Protein AF-A0A496UAB7-F1 (afdb_monomer)

Foldseek 3Di:
DVVVVVLVVVDDVVCVVVPVPVVFVVSQVVVQVVCVVVVDHDPGDHDDDDPDDPVVVVVVVVVVVVVVVVVVVVVVVVVVVVVVVVVVVVVVVCVVPVVVVVVVVVVVVVVVVVVDVDDDDDDPPPDPVVVVVVVVVVPPPPPDPDDDDDDDDDDDD

Structure (mmCIF, N/CA/C/O backbone):
data_AF-A0A496UAB7-F1
#
_entry.id   AF-A0A496UAB7-F1
#
loop_
_atom_site.group_PDB
_atom_site.id
_atom_site.type_symbol
_atom_site.label_atom_id
_atom_site.label_alt_id
_atom_site.label_comp_id
_atom_site.label_asym_id
_atom_site.label_entity_id
_atom_site.label_seq_id
_atom_site.pdbx_PDB_ins_code
_atom_site.Cartn_x
_atom_site.Cartn_y
_atom_site.Cartn_z
_atom_site.occupancy
_atom_site.B_iso_or_equiv
_atom_site.auth_seq_id
_atom_site.auth_comp_id
_atom_site.auth_asym_id
_atom_site.auth_atom_id
_atom_site.pdbx_PDB_model_num
ATOM 1 N N . MET A 1 1 ? 20.797 3.453 -34.284 1.00 51.41 1 MET A N 1
ATOM 2 C CA . MET A 1 1 ? 21.236 3.375 -32.862 1.00 51.41 1 MET A CA 1
ATOM 3 C C . MET A 1 1 ? 20.692 4.519 -31.996 1.00 51.41 1 MET A C 1
ATOM 5 O O . MET A 1 1 ? 20.552 4.342 -30.792 1.00 51.41 1 MET A O 1
ATOM 9 N N . GLU A 1 2 ? 20.340 5.667 -32.579 1.00 57.03 2 GLU A N 1
ATOM 10 C CA . GLU A 1 2 ? 19.851 6.858 -31.863 1.00 57.03 2 GLU A CA 1
ATOM 11 C C . GLU A 1 2 ? 18.460 6.672 -31.219 1.00 57.03 2 GLU A C 1
ATOM 13 O O . GLU A 1 2 ? 18.217 7.161 -30.115 1.00 57.03 2 GLU A O 1
ATOM 18 N N . ALA A 1 3 ? 17.591 5.854 -31.829 1.00 61.62 3 ALA A N 1
ATOM 19 C CA . ALA A 1 3 ? 16.266 5.513 -31.300 1.00 61.62 3 ALA A CA 1
ATOM 20 C C . ALA A 1 3 ? 16.308 4.778 -29.943 1.00 61.62 3 ALA A C 1
ATOM 22 O O . ALA A 1 3 ? 15.541 5.105 -29.038 1.00 61.62 3 ALA A O 1
ATOM 23 N N . LEU A 1 4 ? 17.242 3.833 -29.758 1.00 62.88 4 LEU A N 1
ATOM 24 C CA . LEU A 1 4 ? 17.396 3.087 -28.500 1.00 62.88 4 LEU A CA 1
ATOM 25 C C . LEU A 1 4 ? 17.872 4.007 -27.364 1.00 62.88 4 LEU A C 1
ATOM 27 O O . LEU A 1 4 ? 17.320 3.983 -26.266 1.00 62.88 4 LEU A O 1
ATOM 31 N N . LYS A 1 5 ? 18.855 4.869 -27.653 1.00 66.62 5 LYS A N 1
ATOM 32 C CA . LYS A 1 5 ? 19.400 5.841 -26.693 1.00 66.62 5 LYS A CA 1
ATOM 33 C C . LYS A 1 5 ? 18.358 6.893 -26.284 1.00 66.62 5 LYS A C 1
ATOM 35 O O . LYS A 1 5 ? 18.260 7.224 -25.106 1.00 66.62 5 LYS A O 1
ATOM 40 N N . SER A 1 6 ? 17.556 7.379 -27.234 1.00 64.50 6 SER A N 1
ATOM 41 C CA . SER A 1 6 ? 16.489 8.364 -26.994 1.00 64.50 6 SER A CA 1
ATOM 42 C C . SER A 1 6 ? 15.356 7.816 -26.112 1.00 64.50 6 SER A C 1
ATOM 44 O O . SER A 1 6 ? 14.859 8.517 -25.231 1.00 64.50 6 SER A O 1
ATOM 46 N N . ILE A 1 7 ? 14.976 6.546 -26.288 1.00 64.62 7 ILE A N 1
ATOM 47 C CA . ILE A 1 7 ? 13.915 5.904 -25.491 1.00 64.62 7 ILE A CA 1
ATOM 48 C C . ILE A 1 7 ? 14.385 5.577 -24.072 1.00 64.62 7 ILE A C 1
ATOM 50 O O . ILE A 1 7 ? 13.636 5.814 -23.127 1.00 64.62 7 ILE A O 1
ATOM 54 N N . ILE A 1 8 ? 15.616 5.082 -23.908 1.00 64.88 8 ILE A N 1
ATOM 55 C CA . ILE A 1 8 ? 16.181 4.789 -22.580 1.00 64.88 8 ILE A CA 1
ATOM 56 C C . ILE A 1 8 ? 16.352 6.077 -21.761 1.00 64.88 8 ILE A C 1
ATOM 58 O O . ILE A 1 8 ? 16.127 6.060 -20.560 1.00 64.88 8 ILE A O 1
ATOM 62 N N . GLY A 1 9 ? 16.676 7.208 -22.398 1.00 61.62 9 GLY A N 1
ATOM 63 C CA . GLY A 1 9 ? 16.771 8.503 -21.713 1.00 61.62 9 GLY A CA 1
ATOM 64 C C . GLY A 1 9 ? 15.426 9.152 -21.356 1.00 61.62 9 GLY A C 1
ATOM 65 O O . GLY A 1 9 ? 15.399 10.055 -20.527 1.00 61.62 9 GLY A O 1
ATOM 66 N N . ARG A 1 10 ? 14.315 8.726 -21.977 1.00 61.94 10 ARG A N 1
ATOM 67 C CA . ARG A 1 10 ? 12.964 9.263 -21.711 1.00 61.94 10 ARG A CA 1
ATOM 68 C C . ARG A 1 10 ? 12.172 8.472 -20.676 1.00 61.94 10 ARG A C 1
ATOM 70 O O . ARG A 1 10 ? 11.177 8.990 -20.179 1.00 61.94 10 ARG A O 1
ATOM 77 N N . ASN A 1 11 ? 12.550 7.226 -20.409 1.00 62.56 11 ASN A N 1
ATOM 78 C CA . ASN A 1 11 ? 11.830 6.349 -19.495 1.00 62.56 11 ASN A CA 1
ATOM 79 C C . ASN A 1 11 ? 12.650 6.172 -18.218 1.00 62.56 11 ASN A C 1
ATOM 81 O O . ASN A 1 11 ? 13.834 5.847 -18.293 1.00 62.56 11 ASN A O 1
ATOM 85 N N . ASP A 1 12 ? 12.024 6.350 -17.055 1.00 63.91 12 ASP A N 1
ATOM 86 C CA . ASP A 1 12 ? 12.664 6.004 -15.787 1.00 63.91 12 ASP A CA 1
ATOM 87 C C . ASP A 1 12 ? 13.097 4.525 -15.808 1.00 63.91 12 ASP A C 1
ATOM 89 O O . ASP A 1 12 ? 12.444 3.660 -16.396 1.00 63.91 12 ASP A O 1
ATOM 93 N N . LEU A 1 13 ? 14.202 4.191 -15.143 1.00 67.62 13 LEU A N 1
ATOM 94 C CA . LEU A 1 13 ? 14.726 2.817 -15.121 1.00 67.62 13 LEU A CA 1
ATOM 95 C C . LEU A 1 13 ? 13.741 1.811 -14.486 1.00 67.62 13 LEU A C 1
ATOM 97 O O . LEU A 1 13 ? 13.738 0.624 -14.806 1.00 67.62 13 LEU A O 1
ATOM 101 N N . ARG A 1 14 ? 12.856 2.290 -13.605 1.00 68.25 14 ARG A N 1
ATOM 102 C CA . ARG A 1 14 ? 11.822 1.489 -12.930 1.00 68.25 14 ARG A CA 1
ATOM 103 C C . ARG A 1 14 ? 10.860 0.784 -13.903 1.00 68.25 14 ARG A C 1
ATOM 105 O O . ARG A 1 14 ? 10.721 -0.436 -13.790 1.00 68.25 14 ARG A O 1
ATOM 112 N N . PRO A 1 15 ? 10.208 1.481 -14.854 1.00 67.25 15 PRO A N 1
ATOM 113 C CA . PRO A 1 15 ? 9.380 0.830 -15.869 1.00 67.25 15 PRO A CA 1
ATOM 114 C C . PRO A 1 15 ? 10.171 -0.064 -16.834 1.00 67.25 15 PRO A C 1
ATOM 116 O O . PRO A 1 15 ? 9.615 -1.052 -17.302 1.00 67.25 15 PRO A O 1
ATOM 119 N N . LEU A 1 16 ? 11.466 0.185 -17.070 1.00 70.69 16 LEU A N 1
ATOM 120 C CA . LEU A 1 16 ? 12.327 -0.747 -17.823 1.00 70.69 16 LEU A CA 1
ATOM 121 C C . LEU A 1 16 ? 12.466 -2.116 -17.138 1.00 70.69 16 LEU A C 1
ATOM 123 O O . LEU A 1 16 ? 12.495 -3.143 -17.818 1.00 70.69 16 LEU A O 1
ATOM 127 N N . LEU A 1 17 ? 12.478 -2.125 -15.804 1.00 67.50 17 LEU A N 1
ATOM 128 C CA . LEU A 1 17 ? 12.543 -3.333 -14.977 1.00 67.50 17 LEU A CA 1
ATOM 129 C C . LEU A 1 17 ? 11.169 -3.969 -14.699 1.00 67.50 17 LEU A C 1
ATOM 131 O O . LEU A 1 17 ? 11.101 -5.168 -14.454 1.00 67.50 17 LEU A O 1
ATOM 135 N N . SER A 1 18 ? 10.086 -3.185 -14.702 1.00 71.19 18 SER A N 1
ATOM 136 C CA . SER A 1 18 ? 8.742 -3.666 -14.322 1.00 71.19 18 SER A CA 1
ATOM 137 C C . SER A 1 18 ? 7.826 -3.965 -15.515 1.00 71.19 18 SER A C 1
ATOM 139 O O . SER A 1 18 ? 6.910 -4.770 -15.386 1.00 71.19 18 SER A O 1
ATOM 141 N N . GLU A 1 19 ? 8.053 -3.333 -16.671 1.00 77.38 19 GLU A N 1
ATOM 142 C CA . GLU A 1 19 ? 7.178 -3.388 -17.854 1.00 77.38 19 GLU A CA 1
ATOM 143 C C . GLU A 1 19 ? 7.980 -3.659 -19.145 1.00 77.38 19 GLU A C 1
ATOM 145 O O . GLU A 1 19 ? 7.857 -2.945 -20.148 1.00 77.38 19 GLU A O 1
ATOM 150 N N . THR A 1 20 ? 8.812 -4.708 -19.146 1.00 75.75 20 THR A N 1
ATOM 151 C CA . THR A 1 20 ? 9.678 -5.059 -20.289 1.00 75.75 20 THR A CA 1
ATOM 152 C C . THR A 1 20 ? 8.891 -5.250 -21.593 1.00 75.75 20 THR A C 1
ATOM 154 O O . THR A 1 20 ? 9.322 -4.779 -22.648 1.00 75.75 20 THR A O 1
ATOM 157 N N . ASP A 1 21 ? 7.699 -5.850 -21.529 1.00 80.19 21 ASP A N 1
ATOM 158 C CA . ASP A 1 21 ? 6.854 -6.112 -22.702 1.00 80.19 21 ASP A CA 1
ATOM 159 C C . ASP A 1 21 ? 6.331 -4.828 -23.361 1.00 80.19 21 ASP A C 1
ATOM 161 O O . ASP A 1 21 ? 6.307 -4.706 -24.590 1.00 80.19 21 ASP A O 1
ATOM 165 N N . ARG A 1 22 ? 5.959 -3.828 -22.554 1.00 81.69 22 ARG A N 1
ATOM 166 C CA . ARG A 1 22 ? 5.453 -2.541 -23.053 1.00 81.69 22 ARG A CA 1
ATOM 167 C C . ARG A 1 22 ? 6.534 -1.788 -23.819 1.00 81.69 22 ARG A C 1
ATOM 169 O O . ARG A 1 22 ? 6.267 -1.193 -24.865 1.00 81.69 22 ARG A O 1
ATOM 176 N N . ILE A 1 23 ? 7.760 -1.826 -23.309 1.00 81.00 23 ILE A N 1
ATOM 177 C CA . ILE A 1 23 ? 8.895 -1.137 -23.923 1.00 81.00 23 ILE A CA 1
ATOM 178 C C . ILE A 1 23 ? 9.370 -1.883 -25.167 1.00 81.00 23 ILE A C 1
ATOM 180 O O . ILE A 1 23 ? 9.638 -1.241 -26.183 1.00 81.00 23 ILE A O 1
ATOM 184 N N . ALA A 1 24 ? 9.381 -3.217 -25.143 1.00 81.19 24 ALA A N 1
ATOM 185 C CA . ALA A 1 24 ? 9.654 -4.028 -26.327 1.00 81.19 24 ALA A CA 1
ATOM 186 C C . ALA A 1 24 ? 8.650 -3.745 -27.461 1.00 81.19 24 ALA A C 1
ATOM 188 O O . ALA A 1 24 ? 9.054 -3.597 -28.616 1.00 81.19 24 ALA A O 1
ATOM 189 N N . ALA A 1 25 ? 7.360 -3.588 -27.143 1.00 84.31 25 ALA A N 1
ATOM 190 C CA . ALA A 1 25 ? 6.334 -3.224 -28.121 1.00 84.31 25 ALA A CA 1
ATOM 191 C C . ALA A 1 25 ? 6.536 -1.808 -28.696 1.00 84.31 25 ALA A C 1
ATOM 193 O O . ALA A 1 25 ? 6.429 -1.609 -29.910 1.00 84.31 25 ALA A O 1
ATOM 194 N N . GLY A 1 26 ? 6.871 -0.831 -27.845 1.00 84.31 26 GLY A N 1
ATOM 195 C CA . GLY A 1 26 ? 7.194 0.531 -28.281 1.00 84.31 26 GLY A CA 1
ATOM 196 C C . GLY A 1 26 ? 8.422 0.576 -29.194 1.00 84.31 26 GLY A C 1
ATOM 197 O O . GLY A 1 26 ? 8.393 1.217 -30.245 1.00 84.31 26 GLY A O 1
ATOM 198 N N . LEU A 1 27 ? 9.469 -0.168 -28.834 1.00 81.69 27 LEU A N 1
ATOM 199 C CA . LEU A 1 27 ? 10.69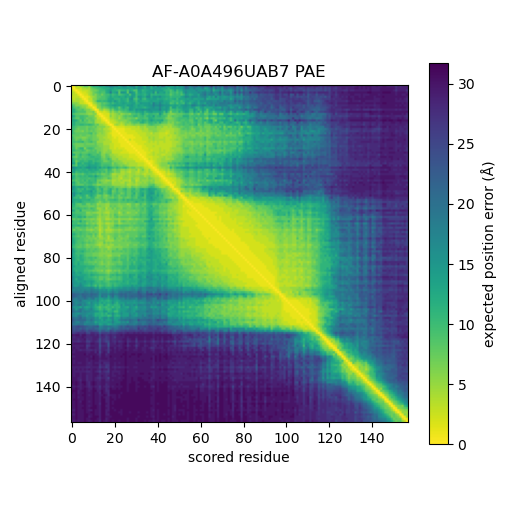2 -0.277 -29.621 1.00 81.69 27 LEU A CA 1
ATOM 200 C C . LEU A 1 27 ? 10.444 -0.987 -30.956 1.00 81.69 27 LEU A C 1
ATOM 202 O O . LEU A 1 27 ? 10.914 -0.506 -31.985 1.00 81.69 27 LEU A O 1
ATOM 206 N N . LYS A 1 28 ? 9.650 -2.070 -30.966 1.00 85.00 28 LYS A N 1
ATOM 207 C CA . LYS A 1 28 ? 9.233 -2.737 -32.207 1.00 85.00 28 LYS A CA 1
ATOM 208 C C . LYS A 1 28 ? 8.615 -1.727 -33.163 1.00 85.00 28 LYS A C 1
ATOM 210 O O . LYS A 1 28 ? 9.043 -1.675 -34.301 1.00 85.00 28 LYS A O 1
ATOM 215 N N . LYS A 1 29 ? 7.652 -0.917 -32.714 1.00 86.75 29 LYS A N 1
ATOM 216 C CA . LYS A 1 29 ? 6.929 0.022 -33.586 1.00 86.75 29 LYS A CA 1
ATOM 217 C C . LYS A 1 29 ? 7.855 1.024 -34.287 1.00 86.75 29 LYS A C 1
ATOM 219 O O . LYS A 1 29 ? 7.640 1.322 -35.454 1.00 86.75 29 LYS A O 1
ATOM 224 N N . ILE A 1 30 ? 8.869 1.521 -33.580 1.00 85.19 30 ILE A N 1
ATOM 225 C CA . ILE A 1 30 ? 9.821 2.507 -34.114 1.00 85.19 30 ILE A CA 1
ATOM 226 C C . ILE A 1 30 ? 10.796 1.849 -35.093 1.00 85.19 30 ILE A C 1
ATOM 228 O O . ILE A 1 30 ? 11.029 2.371 -36.181 1.00 85.19 30 ILE A O 1
ATOM 232 N N . ILE A 1 31 ? 11.322 0.672 -34.745 1.00 84.94 31 ILE A N 1
ATOM 233 C CA . ILE A 1 31 ? 12.215 -0.063 -35.647 1.00 84.94 31 ILE A CA 1
ATOM 234 C C . ILE A 1 31 ? 11.448 -0.526 -36.893 1.00 84.94 31 ILE A C 1
ATOM 236 O O . ILE A 1 31 ? 11.990 -0.450 -37.983 1.00 84.94 31 ILE A O 1
ATOM 240 N N . ASP A 1 32 ? 10.188 -0.947 -36.763 1.00 86.69 32 ASP A N 1
ATOM 241 C CA . ASP A 1 32 ? 9.335 -1.353 -37.892 1.00 86.69 32 ASP A CA 1
ATOM 242 C C . ASP A 1 32 ? 9.103 -0.186 -38.866 1.00 86.69 32 ASP A C 1
ATOM 244 O O . ASP A 1 32 ? 9.137 -0.386 -40.076 1.00 86.69 32 ASP A O 1
ATOM 248 N N . SER A 1 33 ? 8.944 1.048 -38.360 1.00 85.62 33 SER A N 1
ATOM 249 C CA . SER A 1 33 ? 8.824 2.232 -39.224 1.00 85.62 33 SER A CA 1
ATOM 250 C C . SER A 1 33 ? 10.110 2.571 -39.977 1.00 85.62 33 SER A C 1
ATOM 252 O O . SER A 1 33 ? 10.028 2.932 -41.142 1.00 85.62 33 SER A O 1
ATOM 254 N N . GLU A 1 34 ? 11.284 2.424 -39.355 1.00 82.81 34 GLU A N 1
ATOM 255 C CA . GLU A 1 34 ? 12.568 2.662 -40.038 1.00 82.81 34 GLU A CA 1
ATOM 256 C C . GLU A 1 34 ? 12.954 1.493 -40.964 1.00 82.81 34 GLU A C 1
ATOM 258 O O . GLU A 1 34 ? 13.588 1.694 -41.995 1.00 82.81 34 GLU A O 1
ATOM 263 N N . ALA A 1 35 ? 12.575 0.258 -40.621 1.00 84.12 35 ALA A N 1
ATOM 264 C CA . ALA A 1 35 ? 12.889 -0.945 -41.393 1.00 84.12 35 ALA A CA 1
ATOM 265 C C . ALA A 1 35 ? 11.998 -1.117 -42.637 1.00 84.12 35 ALA A C 1
ATOM 267 O O . ALA A 1 35 ? 12.419 -1.768 -43.599 1.00 84.12 35 ALA A O 1
ATOM 268 N N . ALA A 1 36 ? 10.806 -0.509 -42.645 1.00 83.94 36 ALA A N 1
ATOM 269 C CA . ALA A 1 36 ? 9.913 -0.479 -43.802 1.00 83.94 36 ALA A CA 1
ATOM 270 C C . ALA A 1 36 ? 10.575 0.165 -45.033 1.00 83.94 36 ALA A C 1
ATOM 272 O O . ALA A 1 36 ? 10.417 -0.352 -46.140 1.00 83.94 36 ALA A O 1
ATOM 273 N N . ASP A 1 37 ? 11.390 1.206 -44.834 1.00 84.25 37 ASP A N 1
ATOM 274 C CA . ASP A 1 37 ? 12.132 1.885 -45.907 1.00 84.25 37 ASP A CA 1
ATOM 275 C C . ASP A 1 37 ? 13.178 0.973 -46.575 1.00 84.25 37 ASP A C 1
ATOM 277 O O . ASP A 1 37 ? 13.545 1.170 -47.732 1.00 84.25 37 ASP A O 1
ATOM 281 N N . TYR A 1 38 ? 13.619 -0.072 -45.869 1.00 83.25 38 TYR A N 1
ATOM 282 C CA . TYR A 1 38 ? 14.569 -1.075 -46.356 1.00 83.25 38 TYR A CA 1
ATOM 283 C C . TYR A 1 38 ? 13.896 -2.389 -46.790 1.00 83.25 38 TYR A C 1
ATOM 285 O O . TYR A 1 38 ? 14.587 -3.328 -47.189 1.00 83.25 38 TYR A O 1
ATOM 293 N N . GLY A 1 39 ? 12.562 -2.484 -46.717 1.00 85.06 39 GLY A N 1
ATOM 294 C CA . GLY A 1 39 ? 11.805 -3.682 -47.098 1.00 85.06 39 GLY A CA 1
ATOM 295 C C . GLY A 1 39 ? 11.959 -4.873 -46.141 1.00 85.06 39 GLY A C 1
ATOM 296 O O . GLY A 1 39 ? 11.692 -6.010 -46.533 1.00 85.06 39 GLY A O 1
ATOM 297 N N . VAL A 1 40 ? 12.389 -4.643 -44.896 1.00 85.56 40 VAL A N 1
ATOM 298 C CA . VAL A 1 40 ? 12.611 -5.698 -43.892 1.00 85.56 40 VAL A CA 1
ATOM 299 C C . VAL A 1 40 ? 11.489 -5.683 -42.853 1.00 85.56 40 VAL A C 1
ATOM 301 O O . VAL A 1 40 ? 11.199 -4.651 -42.261 1.00 85.56 40 VAL A O 1
ATOM 304 N N . ASN A 1 41 ? 10.879 -6.843 -42.585 1.00 80.94 41 ASN A N 1
ATOM 305 C CA . ASN A 1 41 ? 9.838 -6.987 -41.561 1.00 80.94 41 ASN A CA 1
ATOM 306 C C . ASN A 1 41 ? 10.429 -7.486 -40.230 1.00 80.94 41 ASN A C 1
ATOM 308 O O . ASN A 1 41 ? 11.066 -8.544 -40.177 1.00 80.94 41 ASN A O 1
ATOM 312 N N . VAL A 1 42 ? 10.194 -6.745 -39.142 1.00 81.38 42 VAL A N 1
ATOM 313 C CA . VAL A 1 42 ? 10.705 -7.082 -37.806 1.00 81.38 42 VAL A CA 1
ATOM 314 C C . VAL A 1 42 ? 9.691 -7.930 -37.035 1.00 81.38 42 VAL A C 1
ATOM 316 O O . VAL A 1 42 ? 8.668 -7.442 -36.550 1.00 81.38 42 VAL A O 1
ATOM 319 N N . ARG A 1 43 ? 10.011 -9.217 -36.845 1.00 80.88 43 ARG A N 1
ATOM 320 C CA . ARG A 1 43 ? 9.121 -10.181 -36.173 1.00 80.88 43 ARG A CA 1
ATOM 321 C C . ARG A 1 43 ? 8.993 -9.955 -34.662 1.00 80.88 43 ARG A C 1
ATOM 323 O O . ARG A 1 43 ? 7.885 -10.009 -34.138 1.00 80.88 43 ARG A O 1
ATOM 330 N N . ALA A 1 44 ? 10.101 -9.721 -33.958 1.00 76.69 44 ALA A N 1
ATOM 331 C CA . ALA A 1 44 ? 10.110 -9.472 -32.516 1.00 76.69 44 ALA A CA 1
ATOM 332 C C . ALA A 1 44 ? 11.390 -8.747 -32.084 1.00 76.69 44 ALA A C 1
ATOM 334 O O . ALA A 1 44 ? 12.453 -8.965 -32.663 1.00 76.69 44 ALA A O 1
ATOM 335 N N . VAL A 1 45 ? 11.287 -7.935 -31.030 1.00 81.25 45 VAL A N 1
ATOM 336 C CA . VAL A 1 45 ? 12.427 -7.285 -30.374 1.00 81.25 45 VAL A CA 1
ATOM 337 C C . VAL A 1 45 ? 12.473 -7.769 -28.929 1.00 81.25 45 VAL A C 1
ATOM 339 O O . VAL A 1 45 ? 11.461 -7.717 -28.233 1.00 81.25 45 VAL A O 1
ATOM 342 N N . ARG A 1 46 ? 13.631 -8.266 -28.486 1.00 77.12 46 ARG A N 1
ATOM 343 C CA . ARG A 1 46 ? 13.861 -8.720 -27.109 1.00 77.12 46 ARG A CA 1
ATOM 344 C C . ARG A 1 46 ? 14.946 -7.860 -26.476 1.00 77.12 46 ARG A C 1
ATOM 346 O O . ARG A 1 46 ? 15.983 -7.628 -27.091 1.00 77.12 46 ARG A O 1
ATOM 353 N N . ILE A 1 47 ? 14.696 -7.408 -25.253 1.00 74.81 47 ILE A N 1
ATOM 354 C CA . ILE A 1 47 ? 15.693 -6.745 -24.412 1.00 74.81 47 ILE A CA 1
ATOM 355 C C . ILE A 1 47 ? 16.409 -7.857 -23.640 1.00 74.81 47 ILE A C 1
ATOM 357 O O . ILE A 1 47 ? 15.743 -8.646 -22.973 1.00 74.81 47 ILE A O 1
ATOM 361 N N . THR A 1 48 ? 17.730 -7.975 -23.800 1.00 74.25 48 THR A N 1
ATOM 362 C CA . THR A 1 48 ? 18.509 -9.072 -23.200 1.00 74.25 48 THR A CA 1
ATOM 363 C C . THR A 1 48 ? 19.109 -8.668 -21.862 1.00 74.25 48 THR A C 1
ATOM 365 O O . THR A 1 48 ? 18.699 -9.198 -20.839 1.00 74.25 48 THR A O 1
ATOM 368 N N . ASP A 1 49 ? 20.063 -7.737 -21.860 1.00 61.91 49 ASP A N 1
ATOM 369 C CA . ASP A 1 49 ? 20.753 -7.319 -20.643 1.00 61.91 49 ASP A CA 1
ATOM 370 C C . ASP A 1 49 ? 20.933 -5.800 -20.642 1.00 61.91 49 ASP A C 1
ATOM 372 O O . ASP A 1 49 ? 21.330 -5.202 -21.648 1.00 61.91 49 ASP A O 1
ATOM 376 N N . VAL A 1 50 ? 20.587 -5.179 -19.519 1.00 70.44 50 VAL A N 1
ATOM 377 C CA . VAL A 1 50 ? 20.784 -3.754 -19.268 1.00 70.44 50 VAL A CA 1
ATOM 378 C C . VAL A 1 50 ? 21.845 -3.674 -18.185 1.00 70.44 50 VAL A C 1
ATOM 380 O O . VAL A 1 50 ? 21.539 -3.863 -17.009 1.00 70.44 50 VAL A O 1
ATOM 383 N N . GLY A 1 51 ? 23.088 -3.394 -18.587 1.00 70.94 51 GLY A N 1
ATOM 384 C CA . GLY A 1 51 ? 24.233 -3.258 -17.684 1.00 70.94 51 GLY A CA 1
ATOM 385 C C . GLY A 1 51 ? 24.036 -2.109 -16.696 1.00 70.94 51 GLY A C 1
ATOM 386 O O . GLY A 1 51 ? 24.479 -0.987 -16.934 1.00 70.94 51 GLY A O 1
ATOM 387 N N . THR A 1 52 ? 23.335 -2.389 -15.601 1.00 74.75 52 THR A N 1
ATOM 388 C CA . THR A 1 52 ? 23.018 -1.434 -14.541 1.00 74.75 52 THR A CA 1
ATOM 389 C C . THR A 1 52 ? 24.078 -1.564 -13.447 1.00 74.75 52 THR A C 1
ATOM 391 O O . THR A 1 52 ? 24.343 -2.683 -13.004 1.00 74.75 52 THR A O 1
ATOM 394 N N . PRO A 1 53 ? 24.704 -0.465 -12.990 1.00 84.06 53 PRO A N 1
ATOM 395 C CA . PRO A 1 53 ? 25.682 -0.530 -11.910 1.00 84.06 53 PRO A CA 1
ATOM 396 C C . PRO A 1 53 ? 25.030 -1.037 -10.613 1.00 84.06 53 PRO A C 1
ATOM 398 O O . PRO A 1 53 ? 23.906 -0.658 -10.285 1.00 84.06 53 PRO A O 1
ATOM 401 N N . HIS A 1 54 ? 25.755 -1.868 -9.856 1.00 85.31 54 HIS A N 1
ATOM 402 C CA . HIS A 1 54 ? 25.255 -2.506 -8.628 1.00 85.31 54 HIS A CA 1
ATOM 403 C C . HIS A 1 54 ? 24.767 -1.492 -7.579 1.00 85.31 54 HIS A C 1
ATOM 405 O O . HIS A 1 54 ? 23.742 -1.714 -6.939 1.00 85.31 54 HIS A O 1
ATOM 411 N N . SER A 1 55 ? 25.442 -0.341 -7.464 1.00 88.38 55 SER A N 1
ATOM 412 C CA . SER A 1 55 ? 25.068 0.737 -6.537 1.00 88.38 55 SER A CA 1
ATOM 413 C C . SER A 1 55 ? 23.646 1.258 -6.773 1.00 88.38 55 SER A C 1
ATOM 415 O O . SER A 1 55 ? 22.899 1.480 -5.826 1.00 88.38 55 SER A O 1
ATOM 417 N N . LEU A 1 56 ? 23.226 1.384 -8.035 1.00 84.25 56 LEU A N 1
ATOM 418 C CA . LEU A 1 56 ? 21.891 1.877 -8.377 1.00 84.25 56 LEU A CA 1
ATOM 419 C C . LEU A 1 56 ? 20.794 0.855 -8.044 1.00 84.25 56 LEU A C 1
ATOM 421 O O . LEU A 1 56 ? 19.687 1.232 -7.659 1.00 84.25 56 LEU A O 1
ATOM 425 N N . ILE A 1 57 ? 21.087 -0.443 -8.173 1.00 85.81 57 ILE A N 1
ATOM 426 C CA . ILE A 1 57 ? 20.151 -1.518 -7.806 1.00 85.81 57 ILE A CA 1
ATOM 427 C C . ILE A 1 57 ? 19.890 -1.491 -6.297 1.00 85.81 57 ILE A C 1
ATOM 429 O O . ILE A 1 57 ? 18.744 -1.635 -5.865 1.00 85.81 57 ILE A O 1
ATOM 433 N N . GLU A 1 58 ? 20.933 -1.266 -5.497 1.00 89.75 58 GLU A N 1
ATOM 434 C CA . GLU A 1 58 ? 20.816 -1.124 -4.045 1.00 89.75 58 GLU A CA 1
ATOM 435 C C . GLU A 1 58 ? 19.967 0.093 -3.660 1.00 89.75 58 GLU A C 1
ATOM 437 O O . GLU A 1 58 ? 19.014 -0.051 -2.886 1.00 89.75 58 GLU A O 1
ATOM 442 N N . GLU A 1 59 ? 20.240 1.262 -4.246 1.00 89.56 59 GLU A N 1
ATOM 443 C CA . GLU A 1 59 ? 19.453 2.483 -4.025 1.00 89.56 59 GLU A CA 1
ATOM 444 C C . GLU A 1 59 ? 17.979 2.277 -4.393 1.00 89.56 59 GLU A C 1
ATOM 446 O O . GLU A 1 59 ? 17.072 2.582 -3.610 1.00 89.56 59 GLU A O 1
ATOM 451 N N . LEU A 1 60 ? 17.717 1.673 -5.554 1.00 86.69 60 LEU A N 1
ATOM 452 C CA . LEU A 1 60 ? 16.361 1.382 -6.003 1.00 86.69 60 LEU A CA 1
ATOM 453 C C . LEU A 1 60 ? 15.650 0.392 -5.071 1.00 86.69 60 LEU A C 1
ATOM 455 O O . LEU A 1 60 ? 14.460 0.560 -4.785 1.00 86.69 60 LEU A O 1
ATOM 459 N N . ALA A 1 61 ? 16.363 -0.616 -4.567 1.00 88.69 61 ALA A N 1
ATOM 460 C CA . ALA A 1 61 ? 15.824 -1.557 -3.595 1.00 88.69 61 ALA A CA 1
ATOM 461 C C . ALA A 1 61 ? 15.463 -0.859 -2.274 1.00 88.69 61 ALA A C 1
ATOM 463 O O . ALA A 1 61 ? 14.433 -1.182 -1.676 1.00 88.69 61 ALA A O 1
ATOM 464 N N . VAL A 1 62 ? 16.264 0.109 -1.818 1.00 93.12 62 VAL A N 1
ATOM 465 C CA . VAL A 1 62 ? 15.948 0.930 -0.636 1.00 93.12 62 VAL A CA 1
ATOM 466 C C . VAL A 1 62 ? 14.676 1.745 -0.867 1.00 93.12 62 VAL A C 1
ATOM 468 O O . VAL A 1 62 ? 13.752 1.666 -0.052 1.00 93.12 62 VAL A O 1
ATOM 471 N N . ILE A 1 63 ? 14.568 2.442 -2.002 1.00 90.06 63 ILE A N 1
ATOM 472 C CA . ILE A 1 63 ? 13.372 3.230 -2.345 1.00 90.06 63 ILE A CA 1
ATOM 473 C C . ILE A 1 63 ? 12.134 2.322 -2.433 1.00 90.06 63 ILE A C 1
ATOM 475 O O . ILE A 1 63 ? 11.087 2.633 -1.866 1.00 90.06 63 ILE A O 1
ATOM 479 N N . ALA A 1 64 ? 12.248 1.161 -3.083 1.00 91.25 64 ALA A N 1
ATOM 480 C CA . ALA A 1 64 ? 11.145 0.209 -3.213 1.00 91.25 64 ALA A CA 1
ATO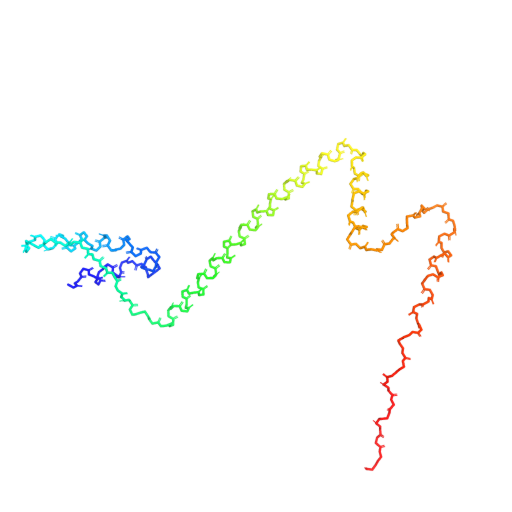M 481 C C . ALA A 1 64 ? 10.678 -0.344 -1.853 1.00 91.25 64 ALA A C 1
AT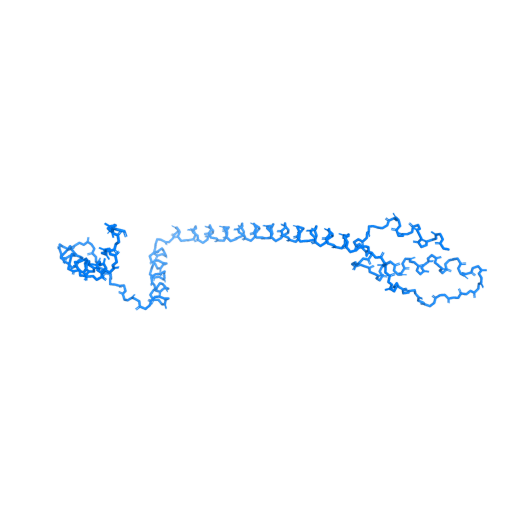OM 483 O O . ALA A 1 64 ? 9.476 -0.515 -1.633 1.00 91.25 64 ALA A O 1
ATOM 484 N N . ARG A 1 65 ? 11.604 -0.607 -0.919 1.00 92.38 65 ARG A N 1
ATOM 485 C CA . ARG A 1 65 ? 11.252 -1.003 0.456 1.00 92.38 65 ARG A CA 1
ATOM 486 C C . ARG A 1 65 ? 10.530 0.122 1.190 1.00 92.38 65 ARG A C 1
ATOM 488 O O . ARG A 1 65 ? 9.521 -0.152 1.835 1.00 92.38 65 ARG A O 1
ATOM 495 N N . ALA A 1 66 ? 11.000 1.362 1.062 1.00 95.56 66 ALA A N 1
ATOM 496 C CA . ALA A 1 66 ? 10.368 2.521 1.688 1.00 95.56 66 ALA A CA 1
ATOM 497 C C . ALA A 1 66 ? 8.928 2.728 1.186 1.00 95.56 66 ALA A C 1
ATOM 499 O O . ALA A 1 66 ? 8.010 2.871 1.992 1.00 95.56 66 ALA A O 1
ATOM 500 N N . GLU A 1 67 ? 8.701 2.650 -0.128 1.00 94.06 67 GLU A N 1
ATOM 501 C CA . GLU A 1 67 ? 7.357 2.749 -0.712 1.00 94.06 67 GLU A CA 1
ATOM 502 C C . GLU A 1 67 ? 6.432 1.617 -0.253 1.00 94.06 67 GLU A C 1
ATOM 504 O O . GLU A 1 67 ? 5.269 1.863 0.074 1.00 94.06 67 GLU A O 1
ATOM 509 N N . ARG A 1 68 ? 6.928 0.372 -0.201 1.00 96.25 68 ARG A N 1
ATOM 510 C CA . ARG A 1 68 ? 6.146 -0.767 0.307 1.00 96.25 68 ARG A CA 1
ATOM 511 C C . ARG A 1 68 ? 5.795 -0.596 1.781 1.00 96.25 68 ARG A C 1
ATOM 513 O O . ARG A 1 68 ? 4.646 -0.818 2.148 1.00 96.25 68 ARG A O 1
ATOM 520 N N . ALA A 1 69 ? 6.748 -0.165 2.605 1.00 97.12 69 ALA A N 1
ATOM 521 C CA . ALA A 1 69 ? 6.516 0.095 4.022 1.00 97.12 69 ALA A CA 1
ATOM 522 C C . ALA A 1 69 ? 5.496 1.227 4.231 1.00 97.12 69 ALA A C 1
ATOM 524 O O . ALA A 1 69 ? 4.605 1.105 5.070 1.00 97.12 69 ALA A O 1
ATOM 525 N N . ALA A 1 70 ? 5.579 2.302 3.443 1.00 97.31 70 ALA A N 1
ATOM 526 C CA . ALA A 1 70 ? 4.611 3.395 3.488 1.00 97.31 70 ALA A CA 1
ATOM 527 C C . ALA A 1 70 ? 3.199 2.918 3.116 1.00 97.31 70 ALA A C 1
ATOM 529 O O . ALA A 1 70 ? 2.248 3.180 3.850 1.00 97.31 70 ALA A O 1
ATOM 530 N N . LYS A 1 71 ? 3.062 2.151 2.025 1.00 97.25 71 LYS A N 1
ATOM 531 C CA . LYS A 1 71 ? 1.777 1.559 1.619 1.00 97.25 71 LYS A CA 1
ATOM 532 C C . LYS A 1 71 ? 1.215 0.618 2.683 1.00 97.25 71 LYS A C 1
ATOM 534 O O . LYS A 1 71 ? 0.030 0.697 2.985 1.00 97.25 71 LYS A O 1
ATOM 539 N N . ALA A 1 72 ? 2.057 -0.223 3.284 1.00 98.06 72 ALA A N 1
ATOM 540 C CA . ALA A 1 72 ? 1.642 -1.116 4.363 1.00 98.06 72 ALA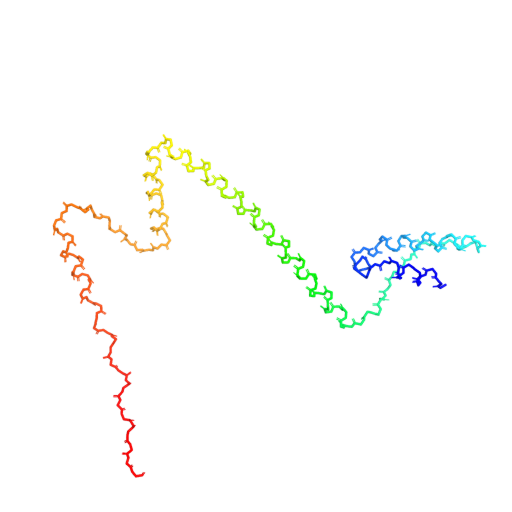 A CA 1
ATOM 541 C C . ALA A 1 72 ? 1.081 -0.336 5.564 1.00 98.06 72 ALA A C 1
ATOM 543 O O . ALA A 1 72 ? 0.022 -0.691 6.071 1.00 98.06 72 ALA A O 1
ATOM 544 N N . LYS A 1 73 ? 1.727 0.769 5.962 1.00 97.62 73 LYS A N 1
ATOM 545 C CA . LYS A 1 73 ? 1.229 1.643 7.039 1.00 97.62 73 LYS A CA 1
ATOM 546 C C . LYS A 1 73 ? -0.121 2.279 6.715 1.00 97.62 73 LYS A C 1
ATOM 548 O O . LYS A 1 73 ? -0.963 2.375 7.599 1.00 97.62 73 LYS A O 1
ATOM 553 N N . ILE A 1 74 ? -0.339 2.700 5.469 1.00 98.06 74 ILE A N 1
ATOM 554 C CA . ILE A 1 74 ? -1.628 3.266 5.040 1.00 98.06 74 ILE A CA 1
ATOM 555 C C . ILE A 1 74 ? -2.731 2.209 5.147 1.00 98.06 74 ILE A C 1
ATOM 557 O O . ILE A 1 74 ? -3.772 2.477 5.740 1.00 98.06 74 ILE A O 1
ATOM 561 N N . ILE A 1 75 ? -2.475 0.999 4.638 1.00 97.56 75 ILE A N 1
ATOM 562 C CA . ILE A 1 75 ? -3.426 -0.121 4.711 1.00 97.56 75 ILE A CA 1
ATOM 563 C C . ILE A 1 75 ? -3.725 -0.473 6.169 1.00 97.56 75 ILE A C 1
ATOM 565 O O . ILE A 1 75 ? -4.881 -0.676 6.528 1.00 97.56 75 ILE A O 1
ATOM 569 N N . GLN A 1 76 ? -2.698 -0.512 7.019 1.00 97.81 76 GLN A N 1
ATOM 570 C CA . GLN A 1 76 ? -2.871 -0.776 8.441 1.00 97.81 76 GLN A CA 1
ATOM 571 C C . GLN A 1 76 ? -3.734 0.300 9.113 1.00 97.81 76 GLN A C 1
ATOM 573 O O . GLN A 1 76 ? -4.685 -0.044 9.805 1.00 97.81 76 GLN A O 1
ATOM 578 N N . ALA A 1 77 ? -3.466 1.583 8.867 1.00 97.88 77 ALA A N 1
ATOM 579 C CA . ALA A 1 77 ? -4.261 2.675 9.430 1.00 97.88 77 ALA A CA 1
ATOM 580 C C . ALA A 1 77 ? -5.730 2.635 8.959 1.00 97.88 77 ALA A C 1
ATOM 582 O O . ALA A 1 77 ? -6.652 2.919 9.726 1.00 97.88 77 ALA A O 1
ATOM 583 N N . GLU A 1 78 ? -5.974 2.257 7.703 1.00 97.75 78 GLU A N 1
ATOM 584 C CA . GLU A 1 78 ? -7.326 2.093 7.161 1.00 97.75 78 GLU A CA 1
ATOM 585 C C . GLU A 1 78 ? -8.051 0.874 7.753 1.00 97.75 78 GLU A C 1
ATOM 587 O O . GLU A 1 78 ? -9.239 0.951 8.096 1.00 97.75 78 GLU A O 1
ATOM 592 N N . ALA A 1 79 ? -7.329 -0.231 7.946 1.00 98.25 79 ALA A N 1
ATOM 593 C CA . ALA A 1 79 ? -7.838 -1.407 8.637 1.00 98.25 79 ALA A CA 1
ATOM 594 C C . ALA A 1 79 ? -8.190 -1.076 10.096 1.00 98.25 79 ALA A C 1
ATOM 596 O O . ALA A 1 79 ? -9.296 -1.382 10.538 1.00 98.25 79 ALA A O 1
ATOM 597 N N . GLU A 1 80 ? -7.312 -0.375 10.817 1.00 97.12 80 GLU A N 1
ATOM 598 C CA . GLU A 1 80 ? -7.547 0.078 12.194 1.00 97.12 80 GLU A CA 1
ATOM 599 C C . GLU A 1 80 ? -8.785 0.979 12.290 1.00 97.12 80 GLU A C 1
ATOM 601 O O . GLU A 1 80 ? -9.630 0.779 13.164 1.00 97.12 80 GLU A O 1
ATOM 606 N N . LYS A 1 81 ? -8.963 1.915 11.348 1.00 97.88 81 LYS A N 1
ATOM 607 C CA . LYS A 1 81 ? -10.170 2.754 11.272 1.00 97.88 81 LYS A CA 1
ATOM 608 C C . LYS A 1 81 ? -11.437 1.920 11.074 1.00 97.88 81 LYS A C 1
ATOM 610 O O . LYS A 1 81 ? -12.462 2.197 11.701 1.00 97.88 81 LYS A O 1
ATOM 615 N N . THR A 1 82 ? -11.375 0.917 10.203 1.00 97.62 82 THR A N 1
ATOM 616 C CA . THR A 1 82 ? -12.510 0.027 9.924 1.00 97.62 82 THR A CA 1
ATOM 617 C C . THR A 1 82 ? -12.865 -0.801 11.157 1.00 97.62 82 THR A C 1
ATOM 619 O O . THR A 1 82 ? -14.029 -0.838 11.553 1.00 97.62 82 THR A O 1
ATOM 622 N N . VAL A 1 83 ? -11.865 -1.383 11.823 1.00 97.62 83 VAL A N 1
ATOM 623 C CA . VAL A 1 83 ? -12.041 -2.130 13.077 1.00 97.62 83 VAL A CA 1
ATOM 624 C C . VAL A 1 83 ? -12.636 -1.239 14.168 1.00 97.62 83 VAL A C 1
ATOM 626 O O . VAL A 1 83 ? -13.611 -1.629 14.807 1.00 97.62 83 VAL A O 1
ATOM 629 N N . ALA A 1 84 ? -12.115 -0.023 14.352 1.00 96.62 84 ALA A N 1
ATOM 630 C CA . ALA A 1 84 ? -12.626 0.920 15.345 1.00 96.62 84 ALA A CA 1
ATOM 631 C C . ALA A 1 84 ? -14.099 1.283 15.102 1.00 96.62 84 ALA A C 1
ATOM 633 O O . ALA A 1 84 ? -14.879 1.375 16.053 1.00 96.62 84 ALA A O 1
ATOM 634 N N . LYS A 1 85 ? -14.504 1.444 13.836 1.00 97.69 85 LYS A N 1
ATOM 635 C CA . LYS A 1 85 ? -15.902 1.705 13.476 1.00 97.69 85 LYS A CA 1
ATOM 636 C C . LYS A 1 85 ? -16.806 0.532 13.865 1.00 97.69 85 LYS A C 1
ATOM 638 O O . LYS A 1 85 ? -17.794 0.746 14.563 1.00 97.69 85 LYS A O 1
ATOM 643 N N . SER A 1 86 ? -16.435 -0.689 13.487 1.00 95.62 86 SER A N 1
ATOM 644 C CA . SER A 1 86 ? -17.200 -1.891 13.839 1.00 95.62 86 SER A CA 1
ATOM 645 C C . SER A 1 86 ? -17.281 -2.099 15.355 1.00 95.62 86 SER A C 1
ATOM 647 O O . SER A 1 86 ? -18.324 -2.485 15.876 1.00 95.62 86 SER A O 1
ATOM 649 N N . LEU A 1 87 ? -16.204 -1.799 16.091 1.00 93.06 87 LEU A N 1
ATOM 650 C CA . LEU A 1 87 ? -16.199 -1.865 17.555 1.00 93.06 87 LEU A CA 1
ATOM 651 C C . LEU A 1 87 ? -17.121 -0.821 18.195 1.00 93.06 87 LEU A C 1
ATOM 653 O O . LEU A 1 87 ? -17.788 -1.141 19.177 1.00 93.06 87 LEU A O 1
ATOM 657 N N . LYS A 1 88 ? -17.188 0.398 17.646 1.00 95.50 88 LYS A N 1
ATOM 658 C CA . LYS A 1 88 ? -18.124 1.440 18.098 1.00 95.50 88 LYS A CA 1
ATOM 659 C C . LYS A 1 88 ? -19.572 1.005 17.896 1.00 95.50 88 LYS A C 1
ATOM 661 O O . LYS A 1 88 ? -20.358 1.093 18.831 1.00 95.50 88 LYS A O 1
ATOM 666 N N . GLU A 1 89 ? -19.899 0.490 16.712 1.00 93.75 89 GLU A N 1
ATOM 667 C CA . GLU A 1 89 ? -21.237 -0.034 16.403 1.00 93.75 89 GLU A CA 1
ATOM 668 C C . GLU A 1 89 ? -21.608 -1.186 17.354 1.00 93.75 89 GLU A C 1
ATOM 670 O O . GLU A 1 89 ? -22.685 -1.183 17.947 1.00 93.75 89 GLU A O 1
ATOM 675 N N . ALA A 1 90 ? -20.688 -2.127 17.598 1.00 90.50 90 ALA A N 1
ATOM 676 C CA . ALA A 1 90 ? -20.905 -3.201 18.567 1.00 90.50 90 ALA A CA 1
ATOM 677 C C . ALA A 1 90 ? -21.107 -2.67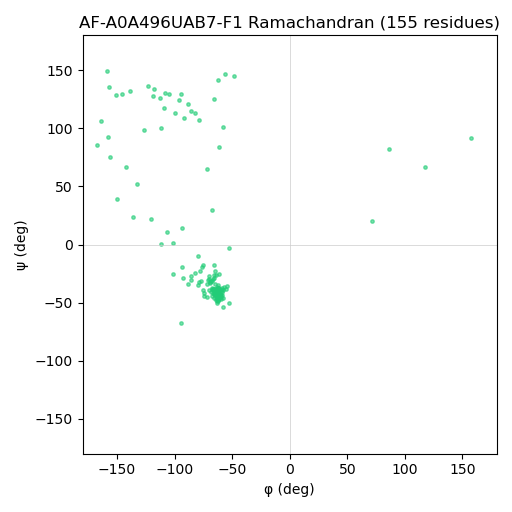0 20.000 1.00 90.50 90 ALA A C 1
ATOM 679 O O . ALA A 1 90 ? -21.987 -3.145 20.715 1.00 90.50 90 ALA A O 1
ATOM 680 N N . ALA A 1 91 ? -20.321 -1.679 20.429 1.00 89.56 91 ALA A N 1
ATOM 681 C CA . ALA A 1 91 ? -20.464 -1.059 21.746 1.00 89.56 91 ALA A CA 1
ATOM 682 C C . ALA A 1 91 ? -21.814 -0.342 21.911 1.00 89.56 91 ALA A C 1
ATOM 684 O O . ALA A 1 91 ? -22.430 -0.452 22.968 1.00 89.56 91 ALA A O 1
ATOM 685 N N . GLU A 1 92 ? -22.301 0.337 20.871 1.00 90.44 92 GLU A N 1
ATOM 686 C CA . GLU A 1 92 ? -23.625 0.969 20.867 1.00 90.44 92 GLU A CA 1
ATOM 687 C C . GLU A 1 92 ? -24.755 -0.067 20.968 1.00 90.44 92 GLU A C 1
ATOM 689 O O . GLU A 1 92 ? -25.719 0.156 21.700 1.00 90.44 92 GLU A O 1
ATOM 694 N N . LEU A 1 93 ? -24.625 -1.218 20.298 1.00 88.38 93 LEU A N 1
ATOM 695 C CA . LEU A 1 93 ? -25.574 -2.331 20.435 1.00 88.38 93 LEU A CA 1
ATOM 696 C C . LEU A 1 93 ? -25.568 -2.922 21.851 1.00 88.38 93 LEU A C 1
ATOM 698 O O . LEU A 1 93 ? -26.630 -3.192 22.408 1.00 88.38 93 LEU A O 1
ATOM 702 N N . PHE A 1 94 ? -24.397 -3.075 22.471 1.00 86.81 94 PHE A N 1
ATOM 703 C CA . PHE A 1 94 ? -24.315 -3.549 23.854 1.00 86.81 94 PHE A CA 1
ATOM 704 C C . PHE A 1 94 ? -24.839 -2.529 24.869 1.00 86.81 94 PHE A C 1
ATOM 706 O O . PHE A 1 94 ? -25.417 -2.924 25.875 1.00 86.81 94 PHE A O 1
ATOM 713 N N . ALA A 1 95 ? -24.681 -1.228 24.616 1.00 86.00 95 ALA A N 1
ATOM 714 C CA . ALA A 1 95 ? -25.219 -0.188 25.491 1.00 86.00 95 ALA A CA 1
ATOM 715 C C . ALA A 1 95 ? -26.758 -0.182 25.522 1.00 86.00 95 ALA A C 1
ATOM 717 O O . ALA A 1 95 ? -27.347 0.186 26.537 1.00 86.00 95 ALA A O 1
ATOM 718 N N . GLN A 1 96 ? -27.413 -0.609 24.436 1.00 88.81 96 GLN A N 1
ATOM 719 C CA . GLN A 1 96 ? -28.875 -0.730 24.379 1.00 88.81 96 GLN A CA 1
ATOM 720 C C . GLN A 1 96 ? -29.414 -1.875 25.249 1.00 88.81 96 GLN A C 1
ATOM 722 O O . GLN A 1 96 ? -30.547 -1.789 25.718 1.00 88.81 96 GLN A O 1
ATOM 727 N N . GLN A 1 97 ? -28.623 -2.927 25.488 1.00 88.56 97 GLN A N 1
ATOM 728 C CA . GLN A 1 97 ? -29.035 -4.091 26.271 1.00 88.56 97 GLN A CA 1
ATOM 729 C C . GLN A 1 97 ? -28.031 -4.375 27.407 1.00 88.56 97 GLN A C 1
ATOM 731 O O . GLN A 1 97 ? -27.019 -5.039 27.174 1.00 88.56 97 GLN A O 1
ATOM 736 N N . PRO A 1 98 ? -28.316 -3.943 28.654 1.00 78.94 98 PRO A N 1
ATOM 737 C CA . PRO A 1 98 ? -27.413 -4.108 29.800 1.00 78.94 98 PRO A CA 1
ATOM 738 C C . PRO A 1 98 ? -26.975 -5.560 30.050 1.00 78.94 98 PRO A C 1
ATOM 740 O O . PRO A 1 98 ? -25.813 -5.811 30.373 1.00 78.94 98 PRO A O 1
ATOM 743 N N . ASP A 1 99 ? -27.869 -6.525 29.817 1.00 84.75 99 ASP A N 1
ATOM 744 C CA . ASP A 1 99 ? -27.600 -7.958 30.003 1.00 84.75 99 ASP A CA 1
ATOM 745 C C . ASP A 1 99 ? -26.502 -8.490 29.059 1.00 84.75 99 ASP A C 1
ATOM 747 O O . ASP A 1 99 ? -25.787 -9.441 29.386 1.00 84.75 99 ASP A O 1
ATOM 751 N N . ALA A 1 100 ? -26.309 -7.857 27.895 1.00 85.50 100 ALA A N 1
ATOM 752 C CA . ALA A 1 100 ? -25.301 -8.272 26.921 1.00 85.50 100 ALA A CA 1
ATOM 753 C C . ALA A 1 100 ? -23.865 -7.994 27.404 1.00 85.50 100 ALA A C 1
ATOM 755 O O . ALA A 1 100 ? -22.941 -8.739 27.064 1.00 85.50 100 ALA A O 1
ATOM 756 N N . MET A 1 101 ? -23.665 -6.963 28.235 1.00 86.19 101 MET A N 1
ATOM 757 C CA . MET A 1 101 ? -22.359 -6.677 28.843 1.00 86.19 101 MET A CA 1
ATOM 758 C C . MET A 1 101 ? -21.951 -7.743 29.859 1.00 86.19 101 MET A C 1
ATOM 760 O O . MET A 1 101 ? -20.798 -8.176 29.861 1.00 86.19 101 MET A O 1
ATOM 764 N N . GLN A 1 102 ? -22.896 -8.223 30.671 1.00 85.81 102 GLN A N 1
ATOM 765 C CA . GLN A 1 102 ? -22.636 -9.301 31.623 1.00 85.81 102 GLN A CA 1
ATOM 766 C C . GLN A 1 102 ? -22.286 -10.612 30.903 1.00 85.81 102 GLN A C 1
ATOM 768 O O . GLN A 1 102 ? -21.336 -11.293 31.291 1.00 85.81 102 GLN A O 1
ATOM 773 N N . LEU A 1 103 ? -22.980 -10.937 29.805 1.00 87.50 103 LEU A N 1
ATOM 774 C CA . LEU A 1 103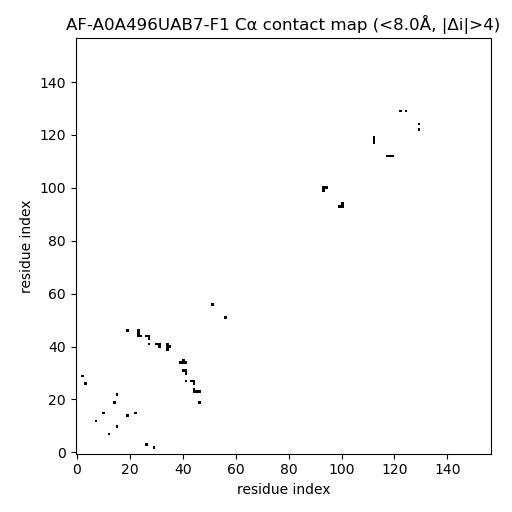 ? -22.641 -12.101 28.980 1.00 87.50 103 LEU A CA 1
ATOM 775 C C . LEU A 1 103 ? -21.238 -11.980 28.368 1.00 87.50 103 LEU A C 1
ATOM 777 O O . LEU A 1 103 ? -20.477 -12.944 28.399 1.00 87.50 103 LEU A O 1
ATOM 781 N N . ARG A 1 104 ? -20.853 -10.796 27.871 1.00 86.19 104 ARG A N 1
ATOM 782 C CA . ARG A 1 104 ? -19.496 -10.561 27.353 1.00 86.19 104 ARG A CA 1
ATOM 783 C C . ARG A 1 104 ? -18.424 -10.701 28.436 1.00 86.19 104 ARG A C 1
ATOM 785 O O . ARG A 1 104 ? -17.352 -11.221 28.140 1.00 86.19 104 ARG A O 1
ATOM 792 N N . GLN A 1 105 ? -18.707 -10.284 29.673 1.00 85.75 105 GLN A N 1
ATOM 793 C CA . GLN A 1 105 ? -17.811 -10.509 30.810 1.00 85.75 105 GLN A CA 1
ATOM 794 C C . GLN A 1 105 ? -17.627 -12.008 31.082 1.00 85.75 105 GLN A C 1
ATOM 796 O O . GLN A 1 105 ? -16.497 -12.461 31.236 1.00 85.75 105 GLN A O 1
ATOM 801 N N . ILE A 1 106 ? -18.710 -12.791 31.077 1.00 89.94 106 ILE A N 1
ATOM 802 C CA . ILE A 1 106 ? -18.642 -14.252 31.236 1.00 89.94 106 ILE A CA 1
ATOM 803 C C . ILE A 1 106 ? -17.874 -14.897 30.070 1.00 89.94 106 ILE A C 1
ATOM 805 O O . ILE A 1 106 ? -17.042 -15.768 30.304 1.00 89.94 106 ILE A O 1
ATOM 809 N N . GLN A 1 107 ? -18.097 -14.449 28.830 1.00 88.31 107 GLN A N 1
ATOM 810 C CA . GLN A 1 107 ? -17.396 -14.949 27.642 1.00 88.31 107 GLN A CA 1
ATOM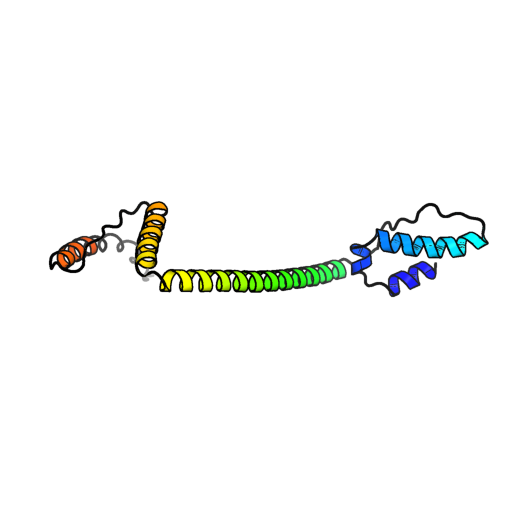 811 C C . GLN A 1 107 ? -15.889 -14.664 27.711 1.00 88.31 107 GLN A C 1
ATOM 813 O O . GLN A 1 107 ? -15.091 -15.565 27.482 1.00 88.31 107 GLN A O 1
ATOM 818 N N . ALA A 1 108 ? -15.496 -13.445 28.097 1.00 87.81 108 ALA A N 1
ATOM 819 C CA . ALA A 1 108 ? -14.091 -13.083 28.272 1.00 87.81 108 ALA A CA 1
ATOM 820 C C . ALA A 1 108 ? -13.418 -13.932 29.361 1.00 87.81 108 ALA A C 1
ATOM 822 O O . ALA A 1 108 ? -12.279 -14.357 29.198 1.00 87.81 108 ALA A O 1
ATOM 823 N N . LEU A 1 109 ? -14.130 -14.228 30.453 1.00 84.38 109 LEU A N 1
ATOM 824 C CA . LEU A 1 109 ? -13.635 -15.135 31.490 1.00 84.38 109 LEU A CA 1
ATOM 825 C C . LEU A 1 109 ? -13.514 -16.577 30.988 1.00 84.38 109 LEU A C 1
ATOM 827 O O . LEU A 1 109 ? -12.561 -17.261 31.353 1.00 84.38 109 LEU A O 1
ATOM 831 N N . LEU A 1 110 ? -14.446 -17.037 30.151 1.00 87.38 110 LEU A N 1
ATOM 832 C CA . LEU A 1 110 ? -14.374 -18.359 29.532 1.00 87.38 110 LEU A CA 1
ATOM 833 C C . LEU A 1 110 ? -13.175 -18.466 28.584 1.00 87.38 110 LEU A C 1
ATOM 835 O O . LEU A 1 110 ? -12.483 -19.479 28.613 1.00 87.38 110 LEU A O 1
ATOM 839 N N . ASP A 1 111 ? -12.918 -17.429 27.787 1.00 84.44 111 ASP A N 1
ATOM 840 C CA . ASP A 1 111 ? -11.776 -17.372 26.872 1.00 84.44 111 ASP A CA 1
ATOM 841 C C . ASP A 1 111 ? -10.453 -17.378 27.657 1.00 84.44 111 ASP A C 1
ATOM 843 O O . ASP A 1 111 ? -9.587 -18.208 27.380 1.00 84.44 111 ASP A O 1
ATOM 847 N N . ILE A 1 112 ? -10.342 -16.565 28.718 1.00 82.75 112 ILE A N 1
ATOM 848 C CA . ILE A 1 112 ? -9.181 -16.565 29.628 1.00 82.75 112 ILE A CA 1
ATOM 849 C C . ILE A 1 112 ? -9.003 -17.937 30.299 1.00 82.75 112 ILE A C 1
ATOM 851 O O . ILE A 1 112 ? -7.897 -18.468 30.335 1.00 82.75 112 ILE A O 1
ATOM 855 N N . SER A 1 113 ? -10.086 -18.555 30.783 1.00 76.38 113 SER A N 1
ATOM 856 C CA . SER A 1 113 ? -10.056 -19.893 31.398 1.00 76.38 113 SER A CA 1
ATOM 857 C C . SER A 1 113 ? -9.688 -21.009 30.415 1.00 76.38 113 SER A C 1
ATOM 859 O O . SER A 1 113 ? -9.383 -22.123 30.846 1.00 76.38 113 SER A O 1
ATOM 861 N N . LYS A 1 114 ? -9.794 -20.761 29.108 1.00 76.38 114 LYS A N 1
ATOM 862 C CA . LYS A 1 114 ? -9.486 -21.732 28.056 1.00 76.38 114 LYS A CA 1
ATOM 863 C C . LYS A 1 114 ? -8.038 -21.620 27.584 1.00 76.38 114 LYS A C 1
ATOM 865 O O . LYS A 1 114 ? -7.479 -22.618 27.138 1.00 76.38 114 LYS A O 1
ATOM 870 N N . GLU A 1 115 ? -7.456 -20.427 27.675 1.00 70.94 115 GLU A N 1
ATOM 871 C CA . GLU A 1 115 ? -6.079 -20.130 27.270 1.00 70.94 115 GLU A CA 1
ATOM 872 C C . GLU A 1 115 ? -5.073 -20.375 28.413 1.00 70.94 115 GLU A C 1
ATOM 874 O O . GLU A 1 115 ? -3.982 -20.890 28.177 1.00 70.94 115 GLU A O 1
ATOM 879 N N . GLU A 1 116 ? -5.476 -20.126 29.663 1.00 56.47 116 GLU A N 1
ATOM 880 C CA . GLU A 1 116 ? -4.700 -20.405 30.875 1.00 56.47 116 GLU A CA 1
ATOM 881 C C . GLU A 1 116 ? -5.348 -21.578 31.626 1.00 56.47 116 GLU A C 1
ATOM 883 O O . GLU A 1 116 ? -6.464 -21.464 32.129 1.00 56.47 116 GLU A O 1
ATOM 888 N N . SER A 1 117 ? -4.654 -22.706 31.794 1.00 54.34 117 SER A N 1
ATOM 889 C CA . SER A 1 117 ? -5.103 -23.830 32.638 1.00 54.34 117 SER A CA 1
ATOM 890 C C . SER A 1 117 ? -5.128 -23.500 34.149 1.00 54.34 117 SER A C 1
ATOM 892 O O . SER A 1 117 ? -4.893 -24.378 34.981 1.00 54.34 117 SER A O 1
ATOM 894 N N . SER A 1 118 ? -5.359 -22.240 34.522 1.00 52.50 118 SER A N 1
ATOM 895 C CA . SER A 1 118 ? -5.482 -21.765 35.896 1.00 52.50 118 SER A CA 1
ATOM 896 C C . SER A 1 118 ? -6.955 -21.613 36.253 1.00 52.50 118 SER A C 1
ATOM 898 O O . SER A 1 118 ? -7.674 -20.764 35.737 1.00 52.50 118 SER A O 1
ATOM 900 N N . MET A 1 119 ? -7.399 -22.455 37.178 1.00 54.41 119 MET A N 1
ATOM 901 C CA . MET A 1 119 ? -8.714 -22.403 37.806 1.00 54.41 119 MET A CA 1
ATOM 902 C C . MET A 1 119 ? -8.922 -21.041 38.495 1.00 54.41 119 MET A C 1
ATOM 904 O O . MET A 1 119 ? -8.418 -20.805 39.592 1.00 54.41 119 MET A O 1
ATOM 908 N N . VAL A 1 120 ? -9.669 -20.139 37.855 1.00 60.72 120 VAL A N 1
ATOM 909 C CA . VAL A 1 120 ? -10.065 -18.851 38.441 1.00 60.72 1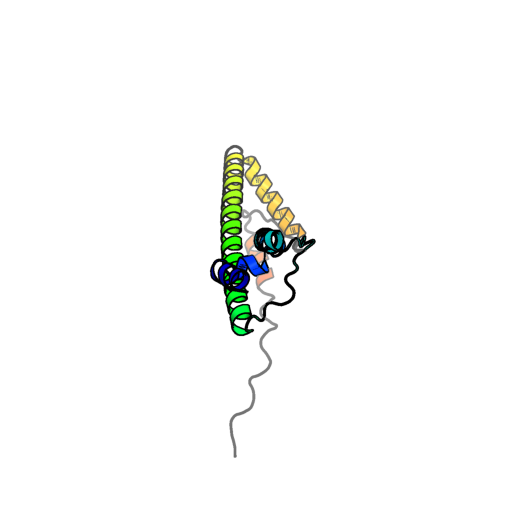20 VAL A CA 1
ATOM 910 C C . VAL A 1 120 ? -11.242 -19.083 39.393 1.00 60.72 120 VAL A C 1
ATOM 912 O O . VAL A 1 120 ? -12.366 -19.347 38.969 1.00 60.72 120 VAL A O 1
ATOM 915 N N . ILE A 1 121 ? -10.983 -18.995 40.701 1.00 56.56 121 ILE A N 1
ATOM 916 C CA . ILE A 1 121 ? -12.007 -19.071 41.752 1.00 56.56 121 ILE A CA 1
ATOM 917 C C . ILE A 1 121 ? -12.649 -17.688 41.907 1.00 56.56 121 ILE A C 1
ATOM 919 O O . ILE A 1 121 ? -12.007 -16.739 42.357 1.00 56.56 121 ILE A O 1
ATOM 923 N N . ILE A 1 122 ? -13.929 -17.575 41.555 1.00 60.56 122 ILE A N 1
ATOM 924 C CA . ILE A 1 122 ? -14.728 -16.360 41.752 1.00 60.56 122 ILE A CA 1
ATOM 925 C C . ILE A 1 122 ? -15.310 -16.399 43.172 1.00 60.56 122 ILE A C 1
ATOM 927 O O . ILE A 1 122 ? -16.126 -17.266 43.480 1.00 60.56 122 ILE A O 1
ATOM 931 N N . TYR A 1 123 ? -14.909 -15.461 44.038 1.00 62.69 123 TYR A N 1
ATOM 932 C CA . TYR A 1 123 ? -15.519 -15.261 45.358 1.00 62.69 123 TYR A CA 1
ATOM 933 C C . TYR A 1 123 ? -16.249 -13.909 45.392 1.00 62.69 123 TYR A C 1
ATOM 935 O O . TYR A 1 123 ? -15.627 -12.890 45.076 1.00 62.69 123 TYR A O 1
ATOM 943 N N . PRO A 1 124 ? -17.543 -13.853 45.760 1.00 62.22 124 PRO A N 1
ATOM 944 C CA . PRO A 1 124 ? -18.228 -12.582 45.936 1.00 62.22 124 PRO A CA 1
ATOM 945 C C . PRO A 1 124 ? -17.600 -11.838 47.119 1.00 62.22 124 PRO A C 1
ATOM 947 O O . PRO A 1 124 ? -17.486 -12.371 48.223 1.00 62.22 124 PRO A O 1
ATOM 950 N N . MET A 1 125 ? -17.170 -10.600 46.878 1.00 51.16 125 MET A N 1
ATOM 951 C CA . MET A 1 125 ? -16.611 -9.698 47.886 1.00 51.16 125 MET A CA 1
ATOM 952 C C . MET A 1 125 ? -17.716 -9.202 48.830 1.00 51.16 125 MET A C 1
ATOM 954 O O . MET A 1 125 ? -18.031 -8.021 48.839 1.00 51.16 125 MET A O 1
ATOM 958 N N . ASP A 1 126 ? -18.324 -10.104 49.601 1.00 59.41 126 ASP A N 1
ATOM 959 C CA . ASP A 1 126 ? -19.172 -9.735 50.741 1.00 59.41 126 ASP A CA 1
ATOM 960 C C . ASP A 1 126 ? -19.164 -10.787 51.860 1.00 59.41 126 ASP A C 1
ATOM 962 O O . ASP A 1 126 ? -20.167 -11.120 52.484 1.00 59.41 126 ASP A O 1
ATOM 966 N N . SER A 1 127 ? -17.999 -11.375 52.121 1.00 57.19 127 SER A N 1
ATOM 967 C CA . SER A 1 127 ? -17.822 -12.156 53.337 1.00 57.19 127 SER A CA 1
ATOM 968 C C . SER A 1 127 ? -16.394 -12.012 53.842 1.00 57.19 127 SER A C 1
ATOM 970 O O . SER A 1 127 ? -15.415 -12.200 53.114 1.00 57.19 127 SER A O 1
ATOM 972 N N . LEU A 1 128 ? -16.292 -11.679 55.128 1.00 56.78 128 LEU A N 1
ATOM 973 C CA . LEU A 1 128 ? -15.087 -11.450 55.935 1.00 56.78 128 LEU A CA 1
ATOM 974 C C . LEU A 1 128 ? -14.051 -12.599 55.899 1.00 56.78 128 LEU A C 1
ATOM 976 O O . LEU A 1 128 ? -12.961 -12.476 56.456 1.00 56.78 128 LEU A O 1
ATOM 980 N N . THR A 1 129 ? -14.359 -13.692 55.205 1.00 58.91 129 THR A N 1
ATOM 981 C CA . THR A 1 129 ? -13.542 -14.901 55.067 1.00 58.91 129 THR A CA 1
ATOM 982 C C . THR A 1 129 ? -12.463 -14.768 53.977 1.00 58.91 129 THR A C 1
ATOM 984 O O . THR A 1 129 ? -11.414 -15.404 54.066 1.00 58.91 129 THR A O 1
ATOM 987 N N . GLY A 1 130 ? -12.651 -13.884 52.984 1.00 56.06 130 GLY A N 1
ATOM 988 C CA . GLY A 1 130 ? -11.715 -13.715 51.858 1.00 56.06 130 GLY A CA 1
ATOM 989 C C . GLY A 1 130 ? -10.336 -13.156 52.240 1.00 56.06 130 GLY A C 1
ATOM 990 O O . GLY A 1 130 ? -9.328 -13.512 51.631 1.00 56.06 130 GLY A O 1
ATOM 991 N N . LYS A 1 131 ? -10.252 -12.342 53.304 1.00 57.09 131 LYS A N 1
ATOM 992 C CA . LYS A 1 131 ? -8.969 -11.784 53.774 1.00 57.09 131 LYS A CA 1
ATOM 993 C C . LYS A 1 131 ? -8.032 -12.851 54.350 1.00 57.09 131 LYS A C 1
ATOM 995 O O . LYS A 1 131 ? -6.824 -12.715 54.204 1.00 57.09 131 LYS A O 1
ATOM 1000 N N . GLN A 1 132 ? -8.573 -13.912 54.955 1.00 58.94 132 GLN A N 1
ATOM 1001 C CA . GLN A 1 132 ? -7.770 -14.954 55.612 1.00 58.94 132 GLN A CA 1
ATOM 1002 C C . GLN A 1 132 ? -7.165 -15.951 54.611 1.00 58.94 132 GLN A C 1
ATOM 1004 O O . GLN A 1 132 ? -6.044 -16.421 54.803 1.00 58.94 132 GLN A O 1
ATOM 1009 N N . ILE A 1 133 ? -7.859 -16.227 53.502 1.00 59.41 133 ILE A N 1
ATOM 1010 C CA . ILE A 1 133 ? -7.365 -17.136 52.453 1.00 59.41 133 ILE A CA 1
ATOM 1011 C C . ILE A 1 133 ? -6.343 -16.428 51.545 1.00 59.41 133 ILE A C 1
ATOM 1013 O O . ILE A 1 133 ? -5.334 -17.026 51.161 1.00 59.41 133 ILE A O 1
ATOM 1017 N N . ALA A 1 134 ? -6.534 -15.127 51.285 1.00 58.75 134 ALA A N 1
ATOM 1018 C CA . ALA A 1 134 ? -5.547 -14.304 50.585 1.00 58.75 134 ALA A CA 1
ATOM 1019 C C . ALA A 1 134 ? -4.221 -14.197 51.366 1.00 58.75 134 ALA A C 1
ATOM 1021 O O . ALA A 1 134 ? -3.151 -14.356 50.780 1.00 58.75 134 ALA A O 1
ATOM 1022 N N . SER A 1 135 ? -4.269 -14.015 52.694 1.00 59.00 135 SER A N 1
ATOM 1023 C CA . SER A 1 135 ? -3.054 -13.990 53.523 1.00 59.00 135 SER A CA 1
ATOM 1024 C C . SER A 1 135 ? -2.369 -15.355 53.643 1.00 59.00 135 SER A C 1
ATOM 1026 O O . SER A 1 135 ? -1.145 -15.411 53.715 1.00 59.00 135 SER A O 1
ATOM 1028 N N . ALA A 1 136 ? -3.127 -16.457 53.626 1.00 59.81 136 ALA A N 1
ATOM 1029 C CA . ALA A 1 136 ? -2.560 -17.806 53.701 1.00 59.81 136 ALA A CA 1
ATOM 1030 C C . ALA A 1 136 ? -1.818 -18.211 52.413 1.00 59.81 136 ALA A C 1
ATOM 1032 O O . ALA A 1 136 ? -0.833 -18.942 52.474 1.00 59.81 136 ALA A O 1
ATOM 1033 N N . THR A 1 137 ? -2.248 -17.700 51.256 1.00 57.25 137 THR A N 1
ATOM 1034 C CA . THR A 1 137 ? -1.626 -18.024 49.959 1.00 57.25 137 THR A CA 1
ATOM 1035 C C . THR A 1 137 ? -0.431 -17.114 49.646 1.00 57.25 137 THR A C 1
ATOM 1037 O O . THR A 1 137 ? 0.537 -17.557 49.033 1.00 57.25 137 THR A O 1
ATOM 1040 N N . ALA A 1 138 ? -0.436 -15.864 50.126 1.00 56.12 138 ALA A N 1
ATOM 1041 C CA . ALA A 1 138 ? 0.668 -14.919 49.925 1.00 56.12 138 ALA A CA 1
ATOM 1042 C C . ALA A 1 138 ? 1.902 -15.183 50.820 1.00 56.12 138 ALA A C 1
ATOM 1044 O O . ALA A 1 138 ? 2.995 -14.719 50.507 1.00 56.12 138 ALA A O 1
ATOM 1045 N N . GLY A 1 139 ? 1.758 -15.929 51.923 1.00 46.78 139 GLY A N 1
ATOM 1046 C CA . GLY A 1 139 ? 2.838 -16.159 52.894 1.00 46.78 139 GLY A CA 1
ATOM 1047 C C . GLY A 1 139 ? 3.882 -17.218 52.514 1.00 46.78 139 GLY A C 1
ATOM 1048 O O . GLY A 1 139 ? 4.902 -17.312 53.191 1.00 46.78 139 GLY A O 1
ATOM 1049 N N . ASN A 1 140 ? 3.670 -18.010 51.454 1.00 50.38 140 ASN A N 1
ATOM 1050 C CA . ASN A 1 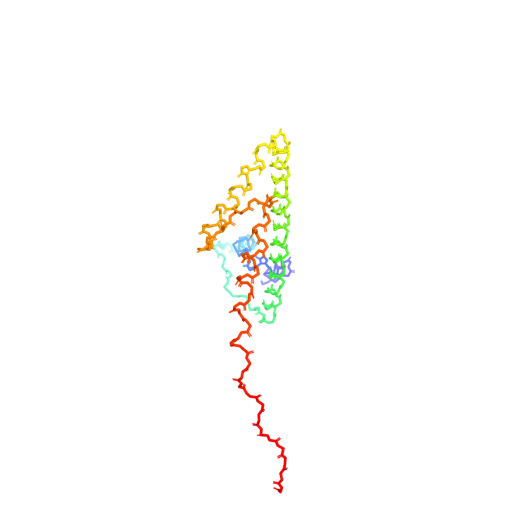140 ? 4.466 -19.223 51.206 1.00 50.38 140 ASN A CA 1
ATOM 1051 C C . ASN A 1 140 ? 5.485 -19.127 50.048 1.00 50.38 140 ASN A C 1
ATOM 1053 O O . ASN A 1 140 ? 6.046 -20.147 49.658 1.00 50.38 140 ASN A O 1
ATOM 1057 N N . GLN A 1 141 ? 5.744 -17.936 49.488 1.00 48.41 141 GLN A N 1
ATOM 1058 C CA . GLN A 1 141 ? 6.683 -17.762 48.358 1.00 48.41 141 GLN A CA 1
ATOM 1059 C C . GLN A 1 141 ? 7.985 -16.999 48.681 1.00 48.41 141 GLN A C 1
ATOM 1061 O O . GLN A 1 141 ? 8.845 -16.881 47.814 1.00 48.41 141 GLN A O 1
ATOM 1066 N N . THR A 1 142 ? 8.216 -16.553 49.921 1.00 43.69 142 THR A N 1
ATOM 1067 C CA . THR A 1 142 ? 9.412 -15.741 50.264 1.00 43.69 142 THR A CA 1
ATOM 1068 C C . THR A 1 142 ? 10.612 -16.558 50.784 1.00 43.69 142 THR A C 1
ATOM 1070 O O . THR A 1 142 ? 11.547 -15.983 51.329 1.00 43.69 142 THR A O 1
ATOM 1073 N N . HIS A 1 143 ? 10.647 -17.892 50.640 1.00 39.03 143 HIS A N 1
ATOM 1074 C CA . HIS A 1 143 ? 11.714 -18.722 51.243 1.00 39.03 143 HIS A CA 1
ATOM 1075 C C . HIS A 1 143 ? 12.579 -19.564 50.288 1.00 39.03 143 HIS A C 1
ATOM 1077 O O . HIS A 1 143 ? 13.219 -20.508 50.740 1.00 39.03 143 HIS A O 1
ATOM 1083 N N . MET A 1 144 ? 12.671 -19.227 48.992 1.00 37.50 144 MET A N 1
ATOM 1084 C CA . MET A 1 144 ? 13.579 -19.947 48.070 1.00 37.50 144 MET A CA 1
ATOM 1085 C C . MET A 1 144 ? 14.414 -19.081 47.107 1.00 37.50 144 MET A C 1
ATOM 1087 O O . MET A 1 144 ? 14.876 -19.592 46.093 1.00 37.50 144 MET A O 1
ATOM 1091 N N . VAL A 1 145 ? 14.686 -17.803 47.409 1.00 45.34 145 VAL A N 1
ATOM 1092 C CA . VAL A 1 145 ? 15.647 -17.002 46.614 1.00 45.34 145 VAL A CA 1
ATOM 1093 C C . VAL A 1 145 ? 16.473 -16.065 47.503 1.00 45.34 145 VAL A C 1
ATOM 1095 O O . VAL A 1 145 ? 16.319 -14.855 47.427 1.00 45.34 145 VAL A O 1
ATOM 1098 N N . ASN A 1 146 ? 17.335 -16.606 48.371 1.00 44.94 146 ASN A N 1
ATOM 1099 C CA . ASN A 1 146 ? 18.594 -15.935 48.734 1.00 44.94 146 ASN A CA 1
ATOM 1100 C C . ASN A 1 146 ? 19.539 -16.892 49.482 1.00 44.94 146 ASN A C 1
ATOM 1102 O O . ASN A 1 146 ? 19.541 -16.936 50.710 1.00 44.94 146 ASN A O 1
ATOM 1106 N N . ASN A 1 147 ? 20.325 -17.680 48.748 1.00 47.84 147 ASN A N 1
ATOM 1107 C CA . ASN A 1 147 ? 21.640 -18.107 49.228 1.00 47.84 147 ASN A CA 1
ATOM 1108 C C . ASN A 1 147 ? 22.479 -18.656 48.069 1.00 47.84 147 ASN A C 1
ATOM 1110 O O . ASN A 1 147 ? 22.238 -19.759 47.585 1.00 47.84 147 ASN A O 1
ATOM 1114 N N . GLY A 1 148 ? 23.469 -17.875 47.635 1.00 43.88 148 GLY A N 1
ATOM 1115 C CA . GLY A 1 148 ? 24.468 -18.307 46.662 1.00 43.88 148 GLY A CA 1
ATOM 1116 C C . GLY A 1 148 ? 25.123 -17.144 45.922 1.00 43.88 148 GLY A C 1
ATOM 1117 O O . GLY A 1 148 ? 24.636 -16.757 44.869 1.00 43.88 148 GLY A O 1
ATOM 1118 N N . SER A 1 149 ? 26.248 -16.660 46.469 1.00 40.47 149 SER A N 1
ATOM 1119 C CA . SER A 1 149 ? 27.280 -15.800 45.847 1.00 40.47 149 SER A CA 1
ATOM 1120 C C . SER A 1 149 ? 27.465 -14.414 46.479 1.00 40.47 149 SER A C 1
ATOM 1122 O O . SER A 1 149 ? 27.255 -13.386 45.840 1.00 40.47 149 SER A O 1
ATOM 1124 N N . ALA A 1 150 ? 27.959 -14.395 47.717 1.00 40.59 150 ALA A N 1
ATOM 1125 C CA . ALA A 1 150 ? 28.783 -13.299 48.229 1.00 40.59 150 ALA A CA 1
ATOM 1126 C C . ALA A 1 150 ? 29.655 -13.807 49.388 1.00 40.59 150 ALA A C 1
ATOM 1128 O O . ALA A 1 150 ? 29.372 -13.553 50.555 1.00 40.59 150 ALA A O 1
ATOM 1129 N N . ALA A 1 151 ? 30.707 -14.560 49.071 1.00 38.50 151 ALA A N 1
ATOM 1130 C CA . ALA A 1 151 ? 31.826 -14.743 49.986 1.00 38.50 151 ALA A CA 1
ATOM 1131 C C . ALA A 1 151 ? 33.114 -14.979 49.188 1.00 38.50 151 ALA A C 1
ATOM 1133 O O . ALA A 1 151 ? 33.165 -15.879 48.357 1.00 38.50 151 ALA A O 1
ATOM 1134 N N . GLN A 1 152 ? 34.128 -14.181 49.535 1.00 42.81 152 GLN A N 1
ATOM 1135 C CA . GLN A 1 152 ? 35.561 -14.351 49.263 1.00 42.81 152 GLN A CA 1
ATOM 1136 C C . GLN A 1 152 ? 36.097 -13.835 47.919 1.00 42.81 152 GLN A C 1
ATOM 1138 O O . GLN A 1 152 ? 36.368 -14.602 47.005 1.00 42.81 152 GLN A O 1
ATOM 1143 N N . PHE A 1 153 ? 36.376 -12.527 47.871 1.00 38.59 153 PHE A N 1
ATOM 1144 C CA . PHE A 1 153 ? 37.700 -12.041 47.457 1.00 38.59 153 PHE A CA 1
ATOM 1145 C C . PHE A 1 153 ? 37.932 -10.619 48.002 1.00 38.59 153 PHE A C 1
ATOM 1147 O O . PHE A 1 153 ? 37.539 -9.624 47.397 1.00 38.59 153 PHE A O 1
ATOM 1154 N N . SER A 1 154 ? 38.545 -10.532 49.181 1.00 39.19 154 SER A N 1
ATOM 1155 C CA . SER A 1 154 ? 39.266 -9.347 49.652 1.00 39.19 154 SER A CA 1
ATOM 1156 C C . SER A 1 154 ? 40.693 -9.783 49.981 1.00 39.19 154 SER A C 1
ATOM 1158 O O . SER A 1 154 ? 40.884 -10.864 50.530 1.00 39.19 154 SER A O 1
ATOM 1160 N N . LEU A 1 155 ? 41.630 -8.942 49.552 1.00 40.59 155 LEU A N 1
ATOM 1161 C CA . LEU A 1 155 ? 43.081 -9.094 49.474 1.00 40.59 155 LEU A CA 1
ATOM 1162 C C . LEU A 1 155 ? 43.759 -9.620 50.750 1.00 40.59 155 LEU A C 1
ATOM 1164 O O . LEU A 1 155 ? 43.390 -9.180 51.832 1.00 40.59 155 LEU A O 1
ATOM 1168 N N . ASP A 1 156 ? 44.817 -10.420 50.573 1.00 37.19 156 ASP A N 1
ATOM 1169 C CA . ASP A 1 156 ? 46.093 -10.297 51.298 1.00 37.19 156 ASP A CA 1
ATOM 1170 C C . ASP A 1 156 ? 47.233 -10.959 50.478 1.00 37.19 156 ASP A C 1
ATOM 1172 O O . ASP A 1 156 ? 47.037 -12.045 49.932 1.00 37.19 156 ASP A O 1
ATOM 1176 N N . GLU A 1 157 ? 48.371 -10.245 50.414 1.00 41.41 157 GLU A N 1
ATOM 1177 C CA . GLU A 1 157 ? 49.682 -10.477 49.737 1.00 41.41 157 GLU A CA 1
ATOM 1178 C C . GLU A 1 157 ? 49.783 -10.537 48.197 1.00 41.41 157 GLU A C 1
ATOM 1180 O O . GLU A 1 157 ? 49.371 -11.529 47.554 1.00 41.41 157 GLU A O 1
#

Secondary structure (DSSP, 8-state):
-HHHHHHHHHS-HHHHHH-HHHHHHHHHHHHHHHHHTTT--------------HHHHHHHHHHHHHHHHHHHHHHHHHHHHHHHHHHHHHHHHHHH-HHHHHHHHHHHHHHHHHHS--------S-STTHHHHHHHHHTTSSSSS--SS--------

Radius of gyration: 36.52 Å; Cα contacts (8 Å, |Δi|>4): 31; chains: 1; bounding box: 79×33×103 Å

Solvent-accessible surface area (backbone atoms only — not comparable to full-atom values): 9990 Å² total; per-residue (Å²): 118,66,67,63,56,54,52,58,74,73,45,64,71,65,54,61,75,74,38,52,67,63,52,32,52,54,51,39,56,54,50,40,61,63,29,51,84,73,75,47,84,75,90,80,58,82,88,86,81,78,96,68,61,70,70,57,55,52,54,51,50,52,54,52,50,51,52,51,53,53,52,50,51,53,53,48,55,51,49,51,53,52,52,52,50,54,50,50,54,51,50,55,57,36,67,75,37,70,70,52,52,56,50,50,52,54,48,53,50,51,52,51,50,69,75,38,96,57,88,80,82,86,72,79,96,81,54,91,63,58,64,59,56,54,54,62,66,69,68,76,74,84,83,83,84,88,87,89,89,88,81,89,90,78,90,83,136

Sequence (157 aa):
MEALKSIIGRNDLRPLLSETDRIAAGLKKIIDSEAADYGVNVRAVRITDVGTPHSLIEELAVIARAERAAKAKIIQAEAEKTVAKSLKEAAELFAQQPDAMQLRQIQALLDISKEESSMVIIYPMDSLTGKQIASATAGNQTHMVNNGSAAQFSLDE

pLDDT: mean 74.63, std 17.7, range [37.19, 98.25]

Mean predicted aligned error: 17.1 Å